Protein AF-A0A651DIY7-F1 (afdb_monomer_lite)

Sequence (66 aa):
MSMSWSNETRLIGERVKVENEKGFGVITRIDMERGLIYVLYKRMREEAYPYPEAIDQQKLRIEMRK

Radius of gyration: 11.55 Å; chains: 1; bounding box: 21×29×38 Å

Foldseek 3Di:
DDDDPVPPCVQAQFWKDAPPDPDIWGFHDDDPVVQWTWTADPPRDIDIDGPPVCVVVSRIHTPDDD

Structure (mmCIF, N/CA/C/O backbone):
data_AF-A0A651DIY7-F1
#
_entry.id   AF-A0A651DIY7-F1
#
loop_
_atom_site.group_PDB
_atom_site.id
_atom_site.type_symbol
_atom_site.label_atom_id
_atom_site.label_alt_id
_atom_site.label_comp_id
_atom_site.label_asym_id
_atom_site.label_entity_id
_atom_site.label_seq_id
_atom_site.pdbx_PDB_ins_code
_atom_site.Cartn_x
_atom_site.Cartn_y
_atom_site.Cartn_z
_atom_site.occupancy
_atom_site.B_iso_or_equiv
_atom_site.auth_seq_id
_atom_site.auth_comp_id
_atom_site.auth_asym_id
_atom_site.auth_atom_id
_atom_site.pdbx_PDB_model_num
ATOM 1 N N . MET A 1 1 ? 5.170 -5.678 -24.641 1.00 42.53 1 MET A N 1
ATOM 2 C CA . MET A 1 1 ? 4.534 -4.544 -23.940 1.00 42.53 1 MET A CA 1
ATOM 3 C C . MET A 1 1 ? 5.576 -3.945 -23.013 1.00 42.53 1 MET A C 1
ATOM 5 O O . MET A 1 1 ? 5.952 -4.603 -22.058 1.00 42.53 1 MET A O 1
ATOM 9 N N . SER A 1 2 ? 6.125 -2.774 -23.331 1.00 46.06 2 SER A N 1
ATOM 10 C CA . SER A 1 2 ? 7.027 -2.055 -22.425 1.00 46.06 2 SER A CA 1
ATOM 11 C C . SER A 1 2 ? 6.191 -1.065 -21.619 1.00 46.06 2 SER A C 1
ATOM 13 O O . SER A 1 2 ? 5.892 0.028 -22.100 1.00 46.06 2 SER A O 1
ATOM 15 N N . MET A 1 3 ? 5.743 -1.489 -20.437 1.00 50.44 3 MET A N 1
ATOM 16 C CA . MET A 1 3 ? 5.083 -0.606 -19.477 1.00 50.44 3 MET A CA 1
ATOM 17 C C . MET A 1 3 ? 6.140 0.358 -18.927 1.00 50.44 3 MET A C 1
ATOM 19 O O . MET A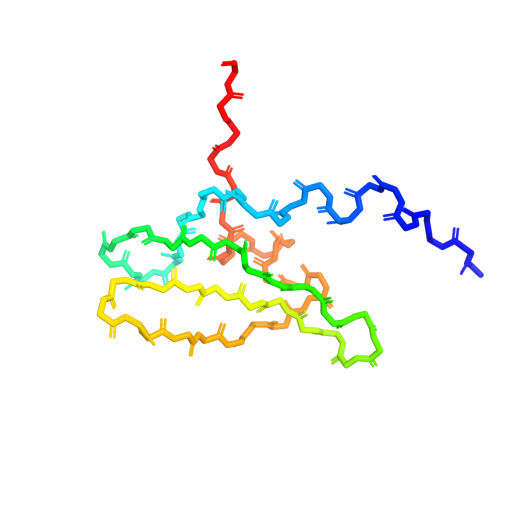 1 3 ? 7.248 -0.051 -18.570 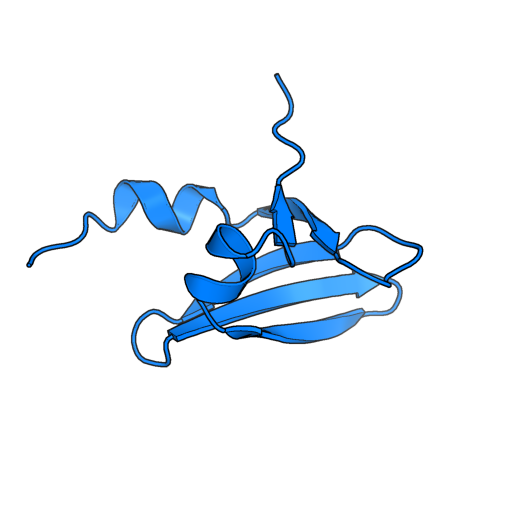1.00 50.44 3 MET A O 1
ATOM 23 N N . SER A 1 4 ? 5.869 1.659 -19.006 1.00 49.88 4 SER A N 1
ATOM 24 C CA . SER A 1 4 ? 6.847 2.690 -18.683 1.00 49.88 4 SER A CA 1
ATOM 25 C C . SER A 1 4 ? 6.998 2.821 -17.166 1.00 49.88 4 SER A C 1
ATOM 27 O O . SER A 1 4 ? 6.184 3.456 -16.498 1.00 49.88 4 SER A O 1
ATOM 29 N N . TRP A 1 5 ? 8.110 2.283 -16.652 1.00 51.69 5 TRP A N 1
ATOM 30 C CA . TRP A 1 5 ? 8.609 2.375 -15.266 1.00 51.69 5 TRP A CA 1
ATOM 31 C C . TRP A 1 5 ? 8.374 3.734 -14.569 1.00 51.69 5 TRP A C 1
ATOM 33 O O . TRP A 1 5 ? 8.257 3.823 -13.345 1.00 51.69 5 TRP A O 1
ATOM 43 N N . SER A 1 6 ? 8.321 4.817 -15.347 1.00 54.62 6 SER A N 1
ATOM 44 C CA . SER A 1 6 ? 8.193 6.198 -14.881 1.00 54.62 6 SER A CA 1
ATOM 45 C C . SER A 1 6 ? 6.822 6.572 -14.309 1.00 54.62 6 SER A C 1
ATOM 47 O O . SER A 1 6 ? 6.740 7.586 -13.618 1.00 54.62 6 SER A O 1
ATOM 49 N N . ASN A 1 7 ? 5.748 5.829 -14.605 1.00 60.97 7 ASN A N 1
ATOM 50 C CA . ASN A 1 7 ? 4.403 6.181 -14.125 1.00 60.97 7 ASN A CA 1
ATOM 51 C C . ASN A 1 7 ? 3.995 5.390 -12.872 1.00 60.97 7 ASN A C 1
ATOM 53 O O . ASN A 1 7 ? 3.315 5.930 -12.007 1.00 60.97 7 ASN A O 1
ATOM 57 N N . GLU A 1 8 ? 4.446 4.143 -12.747 1.00 62.00 8 GLU A N 1
ATOM 58 C CA . GLU A 1 8 ? 4.042 3.217 -11.676 1.00 62.00 8 GLU A CA 1
ATOM 59 C C . GLU A 1 8 ? 4.782 3.504 -10.365 1.00 62.00 8 GLU A C 1
ATOM 61 O O . GLU A 1 8 ? 4.185 3.518 -9.291 1.00 62.00 8 GLU A O 1
ATOM 66 N N . THR A 1 9 ? 6.068 3.855 -10.449 1.00 69.12 9 THR A N 1
ATOM 67 C CA . THR A 1 9 ? 6.878 4.259 -9.286 1.00 69.12 9 THR A CA 1
ATOM 68 C C . THR A 1 9 ? 6.385 5.543 -8.614 1.00 69.12 9 THR A C 1
ATOM 70 O O . THR A 1 9 ? 6.689 5.760 -7.443 1.00 69.12 9 THR A O 1
ATOM 73 N N . ARG A 1 10 ? 5.562 6.359 -9.294 1.00 82.81 10 ARG A N 1
ATOM 74 C CA . ARG A 1 10 ? 4.944 7.572 -8.717 1.00 82.81 10 ARG A CA 1
ATOM 75 C C . ARG A 1 10 ? 4.009 7.278 -7.554 1.00 82.81 10 ARG A C 1
ATOM 77 O O . ARG A 1 10 ? 3.713 8.177 -6.783 1.00 82.81 10 ARG A O 1
ATOM 84 N N . LEU A 1 11 ? 3.534 6.042 -7.441 1.00 90.25 11 LEU A N 1
ATOM 85 C CA . LEU A 1 11 ? 2.661 5.638 -6.349 1.00 90.25 11 LEU A CA 1
ATOM 86 C C . LEU A 1 11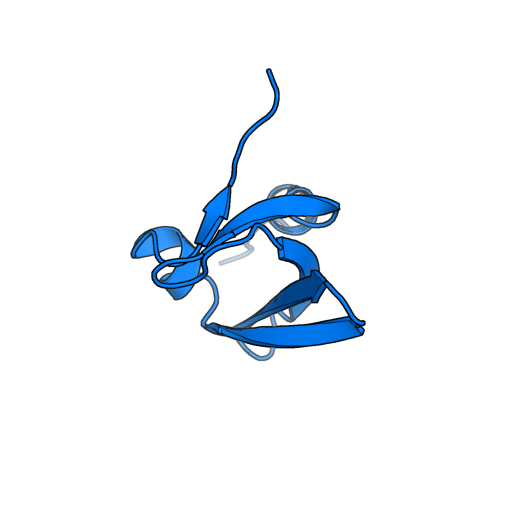 ? 3.419 5.467 -5.027 1.00 90.25 11 LEU A C 1
ATOM 88 O O . LEU A 1 11 ? 2.801 5.497 -3.970 1.00 90.25 11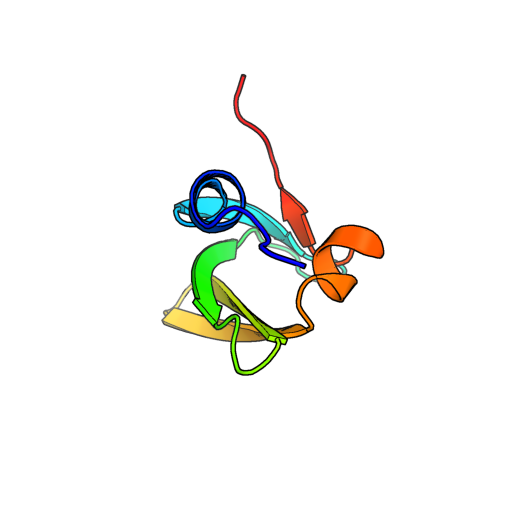 LEU A O 1
ATOM 92 N N . ILE A 1 12 ? 4.741 5.273 -5.057 1.00 94.31 12 ILE A N 1
ATOM 93 C CA . ILE A 1 12 ? 5.540 5.099 -3.839 1.00 94.31 12 ILE A CA 1
ATOM 94 C C . ILE A 1 12 ? 5.566 6.419 -3.059 1.00 94.31 12 ILE A C 1
ATOM 96 O O . ILE A 1 12 ? 5.895 7.470 -3.598 1.00 94.31 12 ILE A O 1
ATOM 100 N N . GLY A 1 13 ? 5.240 6.352 -1.769 1.00 93.94 13 GLY A N 1
ATOM 101 C CA . GLY A 1 13 ? 5.085 7.505 -0.882 1.00 93.94 13 GLY A CA 1
ATOM 102 C C . GLY A 1 13 ? 3.656 8.047 -0.810 1.00 93.94 13 GLY A C 1
ATOM 103 O O . GLY A 1 13 ? 3.355 8.827 0.096 1.00 93.94 13 GLY A O 1
ATOM 104 N N . GLU A 1 14 ? 2.754 7.604 -1.690 1.00 94.38 14 GLU A N 1
ATOM 105 C CA . GLU A 1 14 ? 1.372 8.075 -1.696 1.00 94.38 14 GLU A CA 1
ATOM 106 C C . GLU A 1 14 ? 0.561 7.514 -0.527 1.00 94.38 14 GLU A C 1
ATOM 108 O O . GLU A 1 14 ? 0.676 6.344 -0.136 1.00 94.38 14 GLU A O 1
ATOM 113 N N . ARG A 1 15 ? -0.311 8.367 0.022 1.00 95.62 15 ARG A N 1
ATOM 114 C CA . ARG A 1 15 ? -1.265 7.979 1.062 1.00 95.62 15 ARG A CA 1
ATOM 115 C C . ARG A 1 15 ? -2.439 7.251 0.419 1.00 95.62 15 ARG A C 1
ATOM 117 O O . ARG A 1 15 ? -3.052 7.743 -0.526 1.00 95.62 15 ARG A O 1
ATOM 124 N N . VAL A 1 16 ? -2.790 6.095 0.972 1.00 95.50 16 VAL A N 1
ATOM 125 C CA . VAL A 1 16 ? -3.821 5.218 0.415 1.00 95.50 16 VAL A CA 1
ATOM 126 C C . VAL A 1 16 ? -4.888 4.890 1.454 1.00 95.50 16 VAL A C 1
ATOM 128 O O . VAL A 1 16 ? -4.590 4.546 2.603 1.00 95.50 16 VAL A O 1
ATOM 131 N N . LYS A 1 17 ? -6.157 5.004 1.057 1.00 96.06 17 LYS A N 1
ATOM 132 C CA . LYS A 1 17 ? -7.287 4.465 1.813 1.00 96.06 17 LYS A CA 1
ATOM 133 C C . LYS A 1 17 ? -7.503 3.020 1.384 1.00 96.06 17 LYS A C 1
ATOM 135 O O . LYS A 1 17 ? -7.687 2.758 0.198 1.00 96.06 17 LYS A O 1
ATOM 140 N N . VAL A 1 18 ? -7.489 2.106 2.349 1.00 94.44 18 VAL A N 1
ATOM 141 C CA . VAL A 1 18 ? -7.691 0.678 2.088 1.00 94.44 18 VAL A CA 1
ATOM 142 C C . VAL A 1 18 ? -9.102 0.279 2.486 1.00 94.44 18 VAL A C 1
ATOM 144 O O . VAL A 1 18 ? -9.610 0.707 3.527 1.00 94.44 18 V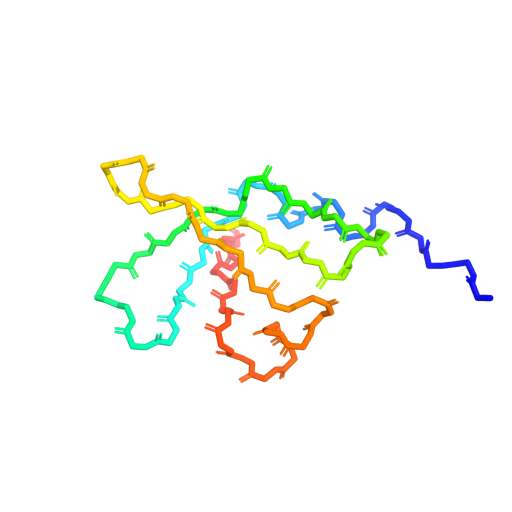AL A O 1
ATOM 147 N N . GLU A 1 19 ? -9.751 -0.505 1.633 1.00 92.88 19 GLU A N 1
ATOM 148 C CA . GLU A 1 19 ? -11.064 -1.072 1.910 1.00 92.88 19 GLU A CA 1
ATOM 149 C C . GLU A 1 19 ? -11.046 -1.858 3.231 1.00 92.88 19 GLU A C 1
ATOM 151 O O . GLU A 1 19 ? -10.114 -2.610 3.509 1.00 92.88 19 GLU A O 1
ATOM 156 N N . ASN A 1 20 ? -12.073 -1.663 4.062 1.00 89.00 20 ASN A N 1
ATOM 157 C CA . ASN A 1 20 ? -12.217 -2.273 5.391 1.00 89.00 20 ASN A CA 1
ATOM 158 C C . ASN A 1 20 ? -11.130 -1.919 6.427 1.00 89.00 20 ASN A C 1
ATOM 160 O O . ASN A 1 20 ? -11.202 -2.383 7.564 1.00 89.00 20 ASN A O 1
ATOM 164 N N . GLU A 1 21 ? -10.181 -1.036 6.105 1.00 91.12 21 GLU A N 1
ATOM 165 C CA . GLU A 1 21 ? -9.214 -0.514 7.069 1.00 91.12 21 GLU A CA 1
ATOM 166 C C . GLU A 1 21 ? -9.701 0.821 7.652 1.00 91.12 21 GLU A C 1
ATOM 168 O O . GLU A 1 21 ? -10.090 1.753 6.935 1.00 91.12 21 GLU A O 1
ATOM 173 N N . LYS A 1 22 ? -9.663 0.958 8.983 1.00 86.50 22 LYS A N 1
ATOM 174 C CA . LYS A 1 22 ? -10.094 2.200 9.649 1.00 86.50 22 LYS A CA 1
ATOM 175 C C . LYS A 1 22 ? -9.150 3.353 9.307 1.00 86.50 22 LYS A C 1
ATOM 177 O O . LYS A 1 22 ? -9.601 4.484 9.124 1.00 86.50 22 LYS A O 1
ATOM 182 N N . GLY A 1 23 ? -7.855 3.064 9.192 1.00 88.75 23 GLY A N 1
ATOM 183 C CA . GLY A 1 23 ? -6.809 4.042 8.907 1.00 88.75 23 GLY A CA 1
ATOM 184 C C . GLY A 1 23 ? -6.521 4.293 7.425 1.00 88.75 23 GLY A C 1
ATOM 185 O O . GLY A 1 23 ? -7.256 3.873 6.533 1.00 88.75 23 GLY A O 1
ATOM 186 N N . PHE A 1 24 ? -5.418 5.007 7.208 1.00 95.06 24 PHE A N 1
ATOM 187 C CA . PHE A 1 24 ? -4.725 5.116 5.927 1.00 95.06 24 PHE A CA 1
ATOM 188 C C . PHE A 1 24 ? -3.398 4.364 6.033 1.00 95.06 24 PHE A C 1
ATOM 190 O O . PHE A 1 24 ? -2.834 4.258 7.129 1.00 95.06 24 PHE A O 1
ATOM 197 N N . GLY A 1 25 ? -2.911 3.878 4.899 1.00 95.75 25 GLY A N 1
ATOM 198 C CA . GLY A 1 25 ? -1.547 3.395 4.738 1.00 95.75 25 GLY A CA 1
ATOM 199 C C . GLY A 1 25 ? -0.737 4.312 3.826 1.00 95.75 25 GLY A C 1
ATOM 200 O O . GLY A 1 25 ? -1.250 5.308 3.306 1.00 95.75 25 GLY A O 1
ATOM 201 N N . VAL A 1 26 ? 0.526 3.957 3.632 1.00 96.44 26 VAL A N 1
ATOM 202 C CA . VAL A 1 26 ? 1.427 4.580 2.659 1.00 96.44 26 VAL A CA 1
ATOM 203 C C . VAL A 1 26 ? 2.012 3.486 1.783 1.00 96.44 26 VAL A C 1
ATOM 205 O O . VAL A 1 26 ? 2.418 2.445 2.298 1.00 96.44 26 VAL A O 1
ATOM 208 N N . ILE A 1 27 ? 2.054 3.706 0.474 1.00 96.44 27 ILE A N 1
ATOM 209 C CA . ILE A 1 27 ? 2.682 2.762 -0.453 1.00 96.44 27 ILE A CA 1
ATOM 210 C C . ILE A 1 27 ? 4.202 2.863 -0.293 1.00 96.44 27 ILE A C 1
ATOM 212 O O . ILE A 1 27 ? 4.773 3.939 -0.453 1.00 96.44 27 ILE A O 1
ATOM 216 N N . THR A 1 28 ? 4.871 1.760 0.026 1.00 96.69 28 THR A N 1
ATOM 217 C CA . THR A 1 28 ? 6.325 1.737 0.289 1.00 96.69 28 THR A CA 1
ATOM 218 C C . THR A 1 28 ? 7.125 1.122 -0.847 1.00 96.69 28 THR A C 1
ATOM 220 O O . THR A 1 28 ? 8.289 1.470 -1.037 1.00 96.69 28 THR A O 1
ATOM 223 N N . ARG A 1 29 ? 6.516 0.209 -1.609 1.00 95.38 29 ARG A N 1
ATOM 224 C CA . ARG A 1 29 ? 7.177 -0.526 -2.688 1.00 95.38 29 ARG A CA 1
ATOM 225 C C . ARG A 1 29 ? 6.161 -1.088 -3.675 1.00 95.38 29 ARG A C 1
ATOM 227 O O . ARG A 1 29 ? 5.062 -1.477 -3.282 1.00 95.38 29 ARG A O 1
ATOM 234 N N . ILE A 1 30 ? 6.577 -1.205 -4.932 1.00 95.44 30 ILE A N 1
ATOM 235 C CA . ILE A 1 30 ? 5.905 -2.002 -5.960 1.00 95.44 30 ILE A CA 1
ATOM 236 C C . ILE A 1 30 ? 6.907 -3.034 -6.476 1.00 95.44 30 ILE A C 1
ATOM 238 O O . ILE A 1 30 ? 8.040 -2.689 -6.809 1.00 95.44 30 ILE A O 1
ATOM 242 N N . ASP A 1 31 ? 6.498 -4.296 -6.491 1.00 94.50 31 ASP A N 1
ATOM 243 C CA . ASP A 1 31 ? 7.238 -5.420 -7.051 1.00 94.50 31 ASP A CA 1
ATOM 244 C C . ASP A 1 31 ? 6.521 -5.875 -8.327 1.00 94.50 31 ASP A C 1
ATOM 246 O O . ASP A 1 31 ? 5.518 -6.589 -8.281 1.00 94.50 31 ASP A O 1
ATOM 250 N N . MET A 1 32 ? 7.026 -5.406 -9.468 1.00 90.69 32 MET A N 1
ATOM 251 C CA . MET A 1 32 ? 6.438 -5.672 -10.783 1.00 90.69 32 MET A CA 1
ATOM 252 C C . MET A 1 32 ? 6.620 -7.126 -11.222 1.00 90.69 32 MET A C 1
ATOM 254 O O . MET A 1 32 ? 5.786 -7.650 -11.951 1.00 90.69 32 MET A O 1
ATOM 258 N N . GLU A 1 33 ? 7.692 -7.787 -10.780 1.00 92.81 33 GLU A N 1
ATOM 259 C CA . GLU A 1 33 ? 7.957 -9.184 -11.137 1.00 92.81 33 GLU A CA 1
ATOM 260 C C . GLU A 1 33 ? 6.980 -10.124 -10.433 1.00 92.81 33 GLU A C 1
ATOM 262 O O . GLU A 1 33 ? 6.557 -11.129 -11.002 1.00 92.81 33 GLU A O 1
ATOM 267 N N . ARG A 1 34 ? 6.602 -9.788 -9.196 1.00 95.44 34 ARG A N 1
ATOM 268 C CA . ARG A 1 34 ? 5.660 -10.576 -8.391 1.00 95.44 34 ARG A CA 1
ATOM 269 C C . ARG A 1 34 ? 4.215 -10.096 -8.479 1.00 95.44 34 ARG A C 1
ATOM 271 O O . ARG A 1 34 ? 3.346 -10.773 -7.938 1.00 95.44 34 ARG A O 1
ATOM 278 N N . GLY A 1 35 ? 3.961 -8.952 -9.114 1.00 95.50 35 GLY A N 1
ATOM 279 C CA . GLY A 1 35 ? 2.628 -8.352 -9.194 1.00 95.50 35 GLY A CA 1
ATOM 280 C C . GLY A 1 35 ? 2.097 -7.942 -7.820 1.00 95.50 35 GLY A C 1
ATOM 281 O O . GLY A 1 35 ? 0.960 -8.255 -7.473 1.00 95.50 35 GLY A O 1
ATOM 282 N N . LEU A 1 36 ? 2.935 -7.299 -6.997 1.00 97.19 36 LEU A N 1
ATOM 283 C CA . LEU A 1 36 ? 2.581 -6.908 -5.630 1.00 97.19 36 LEU A CA 1
ATOM 284 C C . LEU A 1 36 ? 2.832 -5.424 -5.361 1.00 97.19 36 LEU A C 1
ATOM 286 O O . LEU A 1 36 ? 3.854 -4.862 -5.751 1.00 97.19 36 LEU A O 1
ATOM 290 N N . ILE A 1 37 ? 1.937 -4.816 -4.587 1.00 97.00 37 ILE A N 1
ATOM 291 C CA . ILE A 1 37 ? 2.103 -3.485 -3.999 1.00 97.00 37 ILE A CA 1
ATOM 292 C C . ILE A 1 37 ? 2.079 -3.584 -2.476 1.00 97.00 37 ILE A C 1
ATOM 294 O O . ILE A 1 37 ? 1.245 -4.278 -1.896 1.00 97.00 37 ILE A O 1
ATOM 298 N N . TYR A 1 38 ? 3.011 -2.894 -1.828 1.00 97.56 38 TYR A N 1
ATOM 299 C CA . TYR A 1 38 ? 3.210 -2.945 -0.383 1.00 97.56 38 TYR A CA 1
ATOM 300 C C . TYR A 1 38 ? 2.684 -1.669 0.261 1.00 97.56 38 TYR A C 1
ATOM 302 O O . TYR A 1 38 ? 3.029 -0.563 -0.161 1.00 97.56 38 TYR A O 1
ATOM 310 N N . VAL A 1 39 ? 1.844 -1.835 1.282 1.00 97.50 39 VAL A N 1
ATOM 311 C CA . VAL A 1 39 ? 1.239 -0.742 2.041 1.00 97.50 39 VAL A CA 1
ATOM 312 C C . VAL A 1 39 ? 1.657 -0.852 3.499 1.00 97.50 39 VAL A C 1
ATOM 314 O O . VAL A 1 39 ? 1.345 -1.828 4.183 1.00 97.50 39 VAL A O 1
ATOM 317 N N . LEU A 1 40 ? 2.333 0.185 3.987 1.00 97.62 40 LEU A N 1
ATOM 318 C CA . LEU A 1 40 ? 2.715 0.333 5.382 1.00 97.62 40 LEU A CA 1
ATOM 319 C C . LEU A 1 40 ? 1.624 1.072 6.157 1.00 97.62 40 LEU A C 1
ATOM 321 O O . LEU A 1 40 ? 1.253 2.205 5.845 1.00 97.62 40 LEU A O 1
ATOM 325 N N . TYR A 1 41 ? 1.140 0.432 7.212 1.00 95.19 41 TYR A N 1
ATOM 326 C CA . TYR A 1 41 ? 0.198 0.987 8.173 1.00 95.19 41 TYR A CA 1
ATOM 327 C C . TYR A 1 41 ? 0.908 1.506 9.428 1.00 95.19 41 TYR A C 1
ATOM 329 O O . TYR A 1 41 ? 2.124 1.412 9.603 1.00 95.19 41 TYR A O 1
ATOM 337 N N . LYS A 1 42 ? 0.114 2.028 10.371 1.00 90.31 42 LYS A N 1
ATOM 338 C CA . LYS A 1 42 ? 0.594 2.357 11.718 1.00 90.31 42 LYS A CA 1
ATOM 339 C C . LYS A 1 42 ? 1.224 1.130 12.391 1.00 90.31 42 LYS A C 1
ATOM 341 O O . LYS A 1 42 ? 0.839 -0.004 12.123 1.00 90.31 42 LYS A O 1
ATOM 346 N N . ARG A 1 43 ? 2.137 1.384 13.337 1.00 92.75 43 ARG A N 1
ATOM 347 C CA . ARG A 1 43 ? 2.843 0.351 14.122 1.00 92.75 43 ARG A CA 1
ATOM 348 C C . ARG A 1 43 ? 3.654 -0.626 13.258 1.00 92.75 43 ARG A C 1
ATOM 350 O O . ARG A 1 43 ? 3.779 -1.788 13.619 1.00 92.75 43 ARG A O 1
ATOM 357 N N . MET A 1 44 ? 4.202 -0.142 12.141 1.00 92.88 44 MET A N 1
ATOM 358 C CA . MET A 1 44 ? 5.090 -0.905 11.253 1.00 92.88 44 MET A CA 1
ATOM 359 C C . MET A 1 44 ? 4.461 -2.171 10.648 1.00 92.88 44 MET A C 1
ATOM 361 O O . MET A 1 44 ? 5.177 -3.080 10.240 1.00 92.88 44 MET A O 1
ATOM 365 N N . ARG A 1 45 ? 3.125 -2.252 10.581 1.00 94.69 45 ARG A N 1
ATOM 366 C CA . ARG A 1 45 ? 2.448 -3.355 9.893 1.00 94.69 45 ARG A CA 1
ATOM 367 C C . ARG A 1 45 ? 2.485 -3.088 8.394 1.00 94.69 45 ARG A C 1
ATOM 369 O O . ARG A 1 45 ? 1.784 -2.193 7.932 1.00 94.69 45 ARG A O 1
ATOM 376 N N . GLU A 1 46 ? 3.271 -3.857 7.657 1.00 96.31 46 GLU A N 1
ATOM 377 C CA . GLU A 1 46 ? 3.273 -3.840 6.195 1.00 96.31 46 GLU A CA 1
ATOM 378 C C . GLU A 1 46 ? 2.455 -5.017 5.660 1.00 96.31 46 GLU A C 1
ATOM 380 O O . GLU A 1 46 ? 2.585 -6.142 6.142 1.00 96.31 46 GLU A O 1
ATOM 385 N N . GLU A 1 47 ? 1.601 -4.756 4.675 1.00 97.19 47 GLU A N 1
ATOM 386 C CA . GLU A 1 47 ? 0.842 -5.791 3.977 1.00 97.19 47 GLU A CA 1
ATOM 387 C C . GLU A 1 47 ? 1.028 -5.660 2.466 1.00 97.19 47 GLU A C 1
ATOM 389 O O . GLU A 1 47 ? 1.158 -4.556 1.933 1.00 97.19 47 GLU A O 1
ATOM 394 N N . ALA A 1 48 ? 1.024 -6.803 1.782 1.00 97.62 48 ALA A N 1
ATOM 395 C CA . ALA A 1 48 ? 1.108 -6.881 0.332 1.00 97.62 48 ALA A CA 1
ATOM 396 C C . ALA A 1 48 ? -0.283 -7.092 -0.277 1.00 97.62 48 ALA A C 1
ATOM 398 O O . ALA A 1 48 ? -1.093 -7.865 0.239 1.00 97.62 48 ALA A O 1
ATOM 399 N N . TYR A 1 49 ? -0.531 -6.436 -1.404 1.00 97.12 49 TYR A N 1
ATOM 400 C CA . TYR A 1 49 ? -1.762 -6.539 -2.179 1.00 97.12 49 TYR A CA 1
ATOM 401 C C . TYR A 1 49 ? -1.435 -6.873 -3.639 1.00 97.12 49 TYR A C 1
ATOM 403 O O . TYR A 1 49 ? -0.377 -6.457 -4.114 1.00 97.12 49 TYR A O 1
ATOM 411 N N . PRO A 1 50 ? -2.321 -7.585 -4.360 1.00 97.44 50 PRO A N 1
ATOM 412 C CA . PRO A 1 50 ? -2.168 -7.804 -5.797 1.00 97.44 50 PRO A CA 1
ATOM 413 C C . PRO A 1 50 ? -2.097 -6.481 -6.562 1.00 97.44 50 PRO A C 1
ATOM 415 O O . PRO A 1 50 ? -2.867 -5.558 -6.280 1.00 97.44 50 PRO A O 1
ATOM 418 N N . TYR A 1 51 ? -1.167 -6.381 -7.502 1.00 94.94 51 TYR A N 1
ATOM 419 C CA . TYR A 1 51 ? -0.961 -5.204 -8.331 1.00 94.94 51 TYR A CA 1
ATOM 420 C C . TYR A 1 51 ? -0.947 -5.596 -9.817 1.00 94.94 51 TYR A C 1
ATOM 422 O O . TYR A 1 51 ? -0.156 -6.470 -10.182 1.00 94.94 51 TYR A O 1
ATOM 430 N N . PRO A 1 52 ? -1.739 -4.916 -10.677 1.00 94.44 52 PRO A N 1
ATOM 431 C CA . PRO A 1 52 ? -2.491 -3.676 -10.422 1.00 94.44 52 PRO A CA 1
ATOM 432 C C . PRO A 1 52 ? -3.904 -3.861 -9.840 1.00 94.44 52 PRO A C 1
ATOM 434 O O . PRO A 1 52 ? -4.571 -2.870 -9.538 1.00 94.44 52 PRO A O 1
ATOM 437 N N . GLU A 1 53 ? -4.366 -5.094 -9.620 1.00 96.00 53 GLU A N 1
ATOM 438 C CA . GLU A 1 53 ? -5.783 -5.395 -9.371 1.00 96.00 53 GLU A CA 1
ATOM 439 C C . GLU A 1 53 ? -6.347 -4.681 -8.141 1.00 96.00 53 GLU A C 1
ATOM 441 O O . GLU A 1 53 ? -7.503 -4.261 -8.145 1.00 96.00 53 GLU A O 1
ATOM 446 N N . ALA A 1 54 ? -5.552 -4.504 -7.081 1.00 95.88 54 ALA A N 1
ATOM 447 C CA . ALA A 1 54 ? -6.016 -3.801 -5.889 1.00 95.88 54 ALA A CA 1
ATOM 448 C C . ALA A 1 54 ? -6.289 -2.306 -6.141 1.00 95.88 54 ALA A C 1
ATOM 450 O O . ALA A 1 54 ? -7.131 -1.722 -5.455 1.00 95.88 54 ALA A O 1
ATOM 451 N N . ILE A 1 55 ? -5.610 -1.690 -7.111 1.00 93.88 55 ILE A N 1
ATOM 452 C CA . ILE A 1 55 ? -5.886 -0.318 -7.555 1.00 93.88 55 ILE A CA 1
ATOM 453 C C . ILE A 1 55 ? -7.138 -0.311 -8.439 1.00 93.88 55 ILE A C 1
ATOM 455 O O . ILE A 1 55 ? -8.064 0.457 -8.175 1.00 93.88 55 ILE A O 1
ATOM 459 N N . ASP A 1 56 ? -7.209 -1.215 -9.420 1.00 94.31 56 ASP A N 1
ATOM 460 C CA . ASP A 1 56 ? -8.314 -1.291 -10.389 1.00 94.31 56 ASP A CA 1
ATOM 461 C C . ASP A 1 56 ? -9.664 -1.579 -9.718 1.00 94.31 56 ASP A C 1
ATOM 463 O O . ASP A 1 56 ? -10.686 -0.975 -10.045 1.00 94.31 56 ASP A O 1
ATOM 467 N N . GLN A 1 57 ? -9.668 -2.458 -8.714 1.00 95.56 57 GLN A N 1
ATOM 468 C CA . GLN A 1 57 ? -10.852 -2.805 -7.922 1.00 95.56 57 GLN A CA 1
ATOM 469 C C . GLN A 1 57 ? -11.145 -1.794 -6.807 1.00 95.56 57 GLN A C 1
ATOM 471 O O . GLN A 1 57 ? -12.041 -2.007 -5.994 1.00 95.56 57 GLN A O 1
ATOM 476 N N . GLN A 1 58 ? -10.390 -0.693 -6.736 1.00 93.44 58 GLN A N 1
ATOM 477 C CA . GLN A 1 58 ? -10.519 0.341 -5.710 1.00 93.44 58 GLN A CA 1
ATOM 478 C C . GLN A 1 58 ? -10.386 -0.175 -4.268 1.00 93.44 58 GLN A C 1
ATOM 480 O O . GLN A 1 58 ? -10.852 0.491 -3.334 1.00 93.44 58 GLN A O 1
ATOM 485 N N . LYS A 1 59 ? -9.729 -1.326 -4.077 1.00 95.25 59 LYS A N 1
ATOM 486 C CA . LYS A 1 59 ? -9.329 -1.829 -2.759 1.00 95.25 59 LYS A CA 1
ATOM 487 C C . LYS A 1 59 ? -8.298 -0.895 -2.129 1.00 95.25 59 LYS A C 1
ATOM 489 O O . LYS A 1 59 ? -8.322 -0.664 -0.923 1.00 95.25 59 LYS A O 1
ATOM 494 N N . LEU A 1 60 ? -7.425 -0.334 -2.964 1.00 95.69 60 LEU A N 1
ATOM 495 C CA . LEU A 1 60 ? -6.452 0.701 -2.648 1.00 95.69 60 LEU A CA 1
ATOM 496 C C . LEU A 1 60 ? -6.834 1.989 -3.384 1.00 95.69 60 LEU A C 1
ATOM 498 O O . LEU A 1 60 ? -6.704 2.086 -4.601 1.00 95.69 60 LEU A O 1
ATOM 502 N N . ARG A 1 61 ? -7.309 2.996 -2.645 1.00 95.31 61 ARG A N 1
ATOM 503 C CA . ARG A 1 61 ? -7.681 4.307 -3.199 1.00 95.31 61 ARG A CA 1
ATOM 504 C C . ARG A 1 61 ? -6.623 5.336 -2.851 1.00 95.31 61 ARG A C 1
ATOM 506 O O . ARG A 1 61 ? -6.478 5.704 -1.684 1.00 95.31 61 ARG A O 1
ATOM 513 N N . ILE A 1 62 ? -5.886 5.781 -3.860 1.00 91.81 62 ILE A N 1
ATOM 514 C CA . ILE A 1 62 ? -4.852 6.805 -3.709 1.00 91.81 62 ILE A CA 1
ATOM 515 C C . ILE A 1 62 ? -5.532 8.142 -3.425 1.00 91.81 62 ILE A C 1
ATOM 517 O O . ILE A 1 62 ? -6.386 8.597 -4.187 1.00 91.81 62 ILE A O 1
ATOM 521 N N . GLU A 1 63 ? -5.160 8.774 -2.320 1.00 84.50 63 GLU A N 1
ATOM 522 C CA . GLU A 1 63 ? -5.636 10.108 -1.978 1.00 84.50 63 GLU A CA 1
ATOM 523 C C . GLU A 1 63 ? -4.687 11.122 -2.625 1.00 84.50 63 GLU A C 1
ATOM 525 O O . GLU A 1 63 ? -3.766 11.621 -1.982 1.00 84.50 63 GLU A O 1
ATOM 530 N N . MET A 1 64 ? -4.877 11.382 -3.925 1.00 66.56 64 MET A N 1
ATOM 531 C CA . MET A 1 64 ? -4.062 12.358 -4.654 1.00 66.56 64 MET A CA 1
ATOM 532 C C . MET A 1 64 ? -4.180 13.723 -3.973 1.00 66.56 64 MET A C 1
ATOM 534 O O . MET A 1 64 ? -5.241 14.355 -3.998 1.00 66.56 64 MET A O 1
ATOM 538 N N . ARG A 1 65 ? -3.090 14.189 -3.358 1.00 58.84 65 ARG A N 1
ATOM 539 C CA . ARG A 1 65 ? -2.996 15.583 -2.924 1.00 58.84 65 ARG A CA 1
ATOM 540 C C . ARG A 1 65 ? -2.887 16.448 -4.183 1.00 58.84 65 ARG A C 1
ATOM 542 O O . ARG A 1 65 ? -1.976 16.247 -4.979 1.00 58.84 65 ARG A O 1
ATOM 549 N N . LYS A 1 66 ? -3.861 17.341 -4.378 1.00 51.88 66 LYS A N 1
ATOM 550 C CA . LYS A 1 66 ? -3.779 18.426 -5.365 1.00 51.88 66 LYS A CA 1
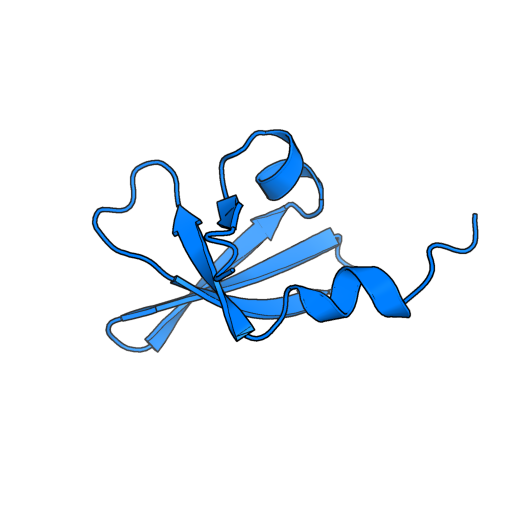ATOM 551 C C . LYS A 1 66 ? -2.702 19.429 -4.976 1.00 51.88 66 LYS A C 1
ATOM 553 O O . LYS A 1 66 ? -2.525 19.634 -3.753 1.00 51.88 66 LYS A O 1
#

Secondary structure (DSSP, 8-state):
----HHHHGGGTT-EEEETT-SSEEEEEEEETTTTEEEEE-GGG-EEEEETTHHHHTTSEEE----

pLDDT: mean 87.12, std 15.6, range [42.53, 97.62]